Protein AF-A0A3N5KMB4-F1 (afdb_monomer_lite)

Structure (mmCIF, N/CA/C/O backbone):
data_AF-A0A3N5KMB4-F1
#
_entry.id   AF-A0A3N5KMB4-F1
#
loop_
_atom_site.group_PDB
_atom_site.id
_atom_site.type_symbol
_atom_site.label_atom_id
_atom_site.label_alt_id
_atom_site.label_comp_id
_atom_site.label_asym_id
_atom_site.label_entity_id
_atom_site.label_seq_id
_atom_site.pdbx_PDB_ins_code
_atom_site.Cartn_x
_atom_site.Cartn_y
_atom_site.Cartn_z
_atom_site.occupancy
_atom_site.B_iso_or_equiv
_atom_site.auth_seq_id
_atom_site.auth_comp_id
_atom_site.auth_asym_id
_atom_site.auth_atom_id
_atom_site.pdbx_PDB_model_num
ATOM 1 N N . MET A 1 1 ? -9.480 -2.026 17.722 1.00 85.62 1 MET A N 1
ATOM 2 C CA . MET A 1 1 ? -10.352 -2.993 17.010 1.00 85.62 1 MET A CA 1
ATOM 3 C C . MET A 1 1 ? -9.921 -4.431 17.316 1.00 85.62 1 MET A C 1
ATOM 5 O O . MET A 1 1 ? -8.756 -4.639 17.626 1.00 85.62 1 MET A O 1
ATOM 9 N N . LYS A 1 2 ? -10.814 -5.436 17.238 1.00 91.38 2 LYS A N 1
ATOM 10 C CA . LYS A 1 2 ? -10.397 -6.854 17.253 1.00 91.38 2 LYS A CA 1
ATOM 11 C C . LYS A 1 2 ? -9.785 -7.222 15.896 1.00 91.38 2 LYS A C 1
ATOM 13 O O . LYS A 1 2 ? -10.424 -6.995 14.874 1.00 91.38 2 LYS A O 1
ATOM 18 N N . ARG A 1 3 ? -8.586 -7.811 15.888 1.00 95.19 3 ARG A N 1
ATOM 19 C CA . ARG A 1 3 ? -7.936 -8.288 14.659 1.00 95.19 3 ARG A CA 1
ATOM 20 C C . ARG A 1 3 ? -8.798 -9.346 13.962 1.00 95.19 3 ARG A C 1
ATOM 22 O O . ARG A 1 3 ? -9.277 -10.282 14.606 1.00 95.19 3 ARG A O 1
ATOM 29 N N . ILE A 1 4 ? -8.973 -9.190 12.655 1.00 97.44 4 ILE A N 1
ATOM 30 C CA . ILE A 1 4 ? -9.690 -10.113 11.776 1.00 97.44 4 ILE A CA 1
ATOM 31 C C . ILE A 1 4 ? -8.649 -10.954 11.038 1.00 97.44 4 ILE A C 1
ATOM 33 O O . ILE A 1 4 ? -7.673 -10.437 10.498 1.00 97.44 4 ILE A O 1
ATOM 37 N N . HIS A 1 5 ? -8.834 -12.270 11.053 1.00 97.00 5 HIS A N 1
ATOM 38 C CA . HIS A 1 5 ? -7.916 -13.212 10.429 1.00 97.00 5 HIS A CA 1
ATOM 39 C C . HIS A 1 5 ? -8.608 -13.928 9.279 1.00 97.00 5 HIS A C 1
ATOM 41 O O . HIS A 1 5 ? -9.703 -14.459 9.435 1.00 97.00 5 HIS A O 1
ATOM 47 N N . HIS A 1 6 ? -7.900 -13.995 8.161 1.00 97.94 6 HIS A N 1
ATOM 48 C CA . HIS A 1 6 ? -8.252 -14.772 6.986 1.00 97.94 6 HIS A CA 1
ATOM 49 C C . HIS A 1 6 ? -7.056 -15.661 6.675 1.00 97.94 6 HIS A C 1
ATOM 51 O O . HIS A 1 6 ? -5.920 -15.260 6.942 1.00 97.94 6 HIS A O 1
ATOM 57 N N . THR A 1 7 ? -7.297 -16.858 6.156 1.00 96.94 7 THR A N 1
ATOM 58 C CA . THR A 1 7 ? -6.227 -17.720 5.649 1.00 96.94 7 THR A CA 1
ATOM 59 C C . THR A 1 7 ? -5.673 -17.135 4.350 1.00 96.94 7 THR A C 1
ATOM 61 O O . THR A 1 7 ? -6.378 -16.413 3.644 1.00 96.94 7 THR A O 1
ATOM 64 N N . TRP A 1 8 ? -4.396 -17.389 4.064 1.00 94.44 8 TRP A N 1
ATOM 65 C CA . TRP A 1 8 ? -3.677 -16.709 2.981 1.00 94.44 8 TRP A CA 1
ATOM 66 C C . TRP A 1 8 ? -4.299 -16.930 1.596 1.00 94.44 8 TRP A C 1
ATOM 68 O O . TRP A 1 8 ? -4.241 -16.044 0.751 1.00 94.44 8 TRP A O 1
ATOM 78 N N . ASP A 1 9 ? -4.952 -18.074 1.388 1.00 95.56 9 ASP A N 1
ATOM 79 C CA . ASP A 1 9 ? -5.661 -18.452 0.162 1.00 95.56 9 ASP A CA 1
ATOM 80 C C . ASP A 1 9 ? -6.893 -17.577 -0.118 1.00 95.56 9 ASP A C 1
ATOM 82 O O . ASP A 1 9 ? -7.387 -17.544 -1.242 1.00 95.56 9 ASP A O 1
ATOM 86 N N . LYS A 1 10 ? -7.377 -16.845 0.893 1.00 97.69 10 LYS A N 1
ATOM 87 C CA . LYS A 1 10 ? -8.521 -15.932 0.783 1.00 97.69 10 LYS A CA 1
ATOM 88 C C . LYS A 1 10 ? -8.125 -14.475 0.596 1.00 97.69 10 LYS A C 1
ATOM 90 O O . LYS A 1 10 ? -9.006 -13.655 0.350 1.00 97.69 10 LYS A O 1
ATOM 95 N N . TRP A 1 11 ? -6.848 -14.138 0.773 1.00 98.31 11 TRP A N 1
ATOM 96 C CA . TRP A 1 11 ? -6.363 -12.773 0.593 1.00 98.31 11 TRP A CA 1
ATOM 97 C C . TRP A 1 11 ? -6.300 -12.471 -0.895 1.00 98.31 11 TRP A C 1
ATOM 99 O O . TRP A 1 11 ? -5.491 -13.059 -1.601 1.00 98.31 11 TRP A O 1
ATOM 109 N N . GLU A 1 12 ? -7.102 -11.530 -1.374 1.00 98.69 12 GLU A N 1
ATOM 110 C CA . GLU A 1 12 ? -7.156 -11.162 -2.789 1.00 98.69 12 GLU A CA 1
ATOM 111 C C . GLU A 1 12 ? -5.816 -10.591 -3.285 1.00 98.69 12 GLU A C 1
ATOM 113 O O . GLU A 1 12 ? -5.432 -10.798 -4.435 1.00 98.69 12 GLU A O 1
ATOM 118 N N . CYS A 1 13 ? -5.037 -9.968 -2.394 1.00 98.00 13 CYS A N 1
ATOM 119 C CA . CYS A 1 13 ? -3.687 -9.506 -2.711 1.00 98.00 13 CYS A CA 1
ATOM 120 C C . CYS A 1 13 ? -2.707 -10.653 -3.031 1.00 98.00 13 CYS A C 1
ATOM 122 O O . CYS A 1 13 ? -1.709 -10.424 -3.712 1.00 98.00 13 CYS A O 1
ATOM 124 N N . TYR A 1 14 ? -2.956 -11.880 -2.552 1.00 97.75 14 TYR A N 1
ATOM 125 C CA . TYR A 1 14 ? -2.068 -13.020 -2.790 1.00 97.75 14 TYR A CA 1
ATOM 126 C C . TYR A 1 14 ? -2.048 -13.449 -4.271 1.00 97.75 14 TYR A C 1
ATOM 128 O O . TYR A 1 14 ? -0.993 -13.304 -4.889 1.00 97.75 14 TYR A O 1
ATOM 136 N N . PRO A 1 15 ? -3.166 -13.880 -4.896 1.00 97.19 15 PRO A N 1
ATOM 137 C CA . PRO A 1 15 ? -3.177 -14.223 -6.318 1.00 97.19 15 PRO A CA 1
ATOM 138 C C . PRO A 1 15 ? -2.960 -13.007 -7.234 1.00 97.19 15 PRO A C 1
ATOM 140 O O . PRO A 1 15 ? -2.582 -13.189 -8.387 1.00 97.19 15 PRO A O 1
ATOM 143 N N . ALA A 1 16 ? -3.141 -11.776 -6.739 1.00 97.31 16 ALA A N 1
ATOM 144 C CA . ALA A 1 16 ? -2.782 -10.552 -7.464 1.00 97.31 16 ALA A CA 1
ATOM 145 C C . ALA A 1 16 ? -1.261 -10.307 -7.564 1.00 97.31 16 ALA A C 1
ATOM 147 O O . ALA A 1 16 ? -0.824 -9.379 -8.243 1.00 97.31 16 ALA A O 1
ATOM 148 N N . GLY A 1 17 ? -0.447 -11.122 -6.888 1.00 97.69 17 GLY A N 1
ATOM 149 C CA . GLY A 1 17 ? 1.008 -11.064 -6.971 1.00 97.69 17 GLY A CA 1
ATOM 150 C C . GLY A 1 17 ? 1.672 -10.133 -5.954 1.00 97.69 17 GLY A C 1
ATOM 151 O O . GLY A 1 17 ? 2.841 -9.793 -6.111 1.00 97.69 17 GLY A O 1
ATOM 152 N N . PHE A 1 18 ? 0.982 -9.725 -4.881 1.00 98.31 18 PHE A N 1
ATOM 153 C CA . PHE A 1 18 ? 1.538 -8.802 -3.876 1.00 98.31 18 PHE A CA 1
ATOM 154 C C . PHE A 1 18 ? 2.846 -9.311 -3.251 1.00 98.31 18 PHE A C 1
ATOM 156 O O . PHE A 1 18 ? 3.740 -8.519 -2.939 1.00 98.31 18 PHE A O 1
ATOM 163 N N . TYR A 1 19 ? 2.957 -10.632 -3.090 1.00 97.44 19 TYR A N 1
ATOM 164 C CA . TYR A 1 19 ? 4.094 -11.324 -2.478 1.00 97.44 19 TYR A CA 1
ATOM 165 C C . TYR A 1 19 ? 5.123 -11.855 -3.481 1.00 97.44 19 TYR A C 1
ATOM 167 O O . TYR A 1 19 ? 6.089 -12.499 -3.074 1.00 97.44 19 TYR A O 1
ATOM 175 N N . GLU A 1 20 ? 4.938 -11.589 -4.773 1.00 97.69 20 GLU A N 1
ATOM 176 C CA . GLU A 1 20 ? 5.828 -12.103 -5.806 1.00 97.69 20 GLU A CA 1
ATOM 177 C C . GLU A 1 20 ? 7.176 -11.381 -5.843 1.00 97.69 20 GLU A C 1
ATOM 179 O O . GLU A 1 20 ? 7.363 -10.260 -5.362 1.00 97.69 20 GLU A O 1
ATOM 184 N N . ASN A 1 21 ? 8.151 -12.045 -6.461 1.00 96.25 21 ASN A N 1
ATOM 185 C CA . ASN A 1 21 ? 9.490 -11.490 -6.640 1.00 96.25 21 ASN A CA 1
ATOM 186 C C . ASN A 1 21 ? 9.662 -10.694 -7.933 1.00 96.25 21 ASN A C 1
ATOM 188 O O . ASN A 1 21 ? 10.691 -10.038 -8.106 1.00 96.25 21 ASN A O 1
ATOM 192 N N . LYS A 1 22 ? 8.693 -10.765 -8.844 1.00 96.25 22 LYS A N 1
ATOM 193 C CA . LYS A 1 22 ? 8.742 -10.110 -10.148 1.00 96.25 22 LYS A CA 1
ATOM 194 C C . LYS A 1 22 ? 7.396 -9.449 -10.451 1.00 96.25 22 LYS A C 1
ATOM 196 O O . LYS A 1 22 ? 6.373 -9.983 -10.028 1.00 96.25 22 LYS A O 1
ATOM 201 N N . PRO A 1 23 ? 7.396 -8.304 -11.148 1.00 96.44 23 PRO A N 1
ATOM 202 C CA . PRO A 1 23 ? 6.174 -7.726 -11.695 1.00 96.44 23 PRO A CA 1
ATOM 203 C C . PRO A 1 23 ? 5.520 -8.655 -12.721 1.00 96.44 23 PRO A C 1
ATOM 205 O O . PRO A 1 23 ? 6.181 -9.520 -13.300 1.00 96.44 23 PRO A O 1
ATOM 208 N N . VAL A 1 24 ? 4.227 -8.433 -12.965 1.00 94.56 24 VAL A N 1
ATOM 209 C CA . VAL A 1 24 ? 3.478 -9.124 -14.028 1.00 94.56 24 VAL A CA 1
ATOM 210 C C . VAL A 1 24 ? 4.112 -8.868 -15.402 1.00 94.56 24 VAL A C 1
ATOM 212 O O . VAL A 1 24 ? 4.246 -9.798 -16.194 1.00 94.56 24 VAL A O 1
ATOM 215 N N . ASP A 1 25 ? 4.552 -7.633 -15.673 1.00 95.31 25 ASP A N 1
ATOM 216 C CA . ASP A 1 25 ? 5.354 -7.321 -16.860 1.00 95.31 25 ASP A CA 1
ATOM 217 C C . ASP A 1 25 ? 6.831 -7.639 -16.611 1.00 95.31 25 ASP A C 1
ATOM 219 O O . ASP A 1 25 ? 7.558 -6.883 -15.966 1.00 95.31 25 ASP A O 1
ATOM 223 N N . THR A 1 26 ? 7.288 -8.760 -17.164 1.00 92.94 26 THR A N 1
ATOM 224 C CA . THR A 1 26 ? 8.649 -9.269 -16.974 1.00 92.94 26 THR A CA 1
ATOM 225 C C . THR A 1 26 ? 9.745 -8.423 -17.626 1.00 92.94 26 THR A C 1
ATOM 227 O O . THR A 1 26 ? 10.919 -8.716 -17.403 1.00 92.94 26 THR A O 1
ATOM 230 N N . ASN A 1 27 ? 9.399 -7.414 -18.433 1.00 96.81 27 ASN A N 1
ATOM 231 C CA . ASN A 1 27 ? 10.378 -6.508 -19.042 1.00 96.81 27 ASN A CA 1
ATOM 232 C C . ASN A 1 27 ? 10.790 -5.366 -18.108 1.00 96.81 27 ASN A C 1
ATOM 234 O O . ASN A 1 27 ? 11.802 -4.714 -18.360 1.00 96.81 27 ASN A O 1
ATOM 238 N N . LEU A 1 28 ? 10.022 -5.118 -17.043 1.00 97.12 28 LEU A N 1
ATOM 239 C CA . LEU A 1 28 ? 10.326 -4.063 -16.086 1.00 97.12 28 LEU A CA 1
ATOM 240 C C . LEU A 1 28 ? 11.532 -4.445 -15.229 1.00 97.12 28 LEU A C 1
ATOM 242 O O . LEU A 1 28 ? 11.571 -5.504 -14.593 1.00 97.12 28 LEU A O 1
ATOM 246 N N . THR A 1 29 ? 12.505 -3.541 -15.166 1.00 97.62 29 THR A N 1
ATOM 247 C CA . THR A 1 29 ? 13.618 -3.661 -14.228 1.00 97.62 29 THR A CA 1
ATOM 248 C C . THR A 1 29 ? 13.176 -3.300 -12.807 1.00 97.62 29 THR A C 1
ATOM 250 O O . THR A 1 29 ? 12.085 -2.773 -12.567 1.00 97.62 29 THR A O 1
ATOM 253 N N . GLU A 1 30 ? 14.038 -3.569 -11.825 1.00 97.31 30 GLU A N 1
ATOM 254 C CA . GLU A 1 30 ? 13.782 -3.157 -10.444 1.00 97.31 30 GLU A CA 1
ATOM 255 C C . GLU A 1 30 ? 13.671 -1.628 -10.301 1.00 97.31 30 GLU A C 1
ATOM 257 O O . GLU A 1 30 ? 12.828 -1.146 -9.537 1.00 97.31 30 GLU A O 1
ATOM 262 N N . ASP A 1 31 ? 14.471 -0.869 -11.050 1.00 98.19 31 ASP A N 1
ATOM 263 C CA . ASP A 1 31 ? 14.440 0.593 -11.016 1.00 98.19 31 ASP A CA 1
ATOM 264 C C . ASP A 1 31 ? 13.188 1.147 -11.703 1.00 98.19 31 ASP A C 1
ATOM 266 O O . ASP A 1 31 ? 12.574 2.076 -11.172 1.00 98.19 31 ASP A O 1
ATOM 270 N N . ASP A 1 32 ? 12.731 0.522 -12.795 1.00 98.38 32 ASP A N 1
ATOM 271 C CA . ASP A 1 32 ? 11.441 0.858 -13.412 1.00 98.38 32 ASP A CA 1
ATOM 272 C C . ASP A 1 32 ? 10.297 0.649 -12.418 1.00 98.38 32 ASP A C 1
ATOM 274 O O . ASP A 1 32 ? 9.454 1.527 -12.238 1.00 98.38 32 ASP A O 1
ATOM 278 N N . CYS A 1 33 ? 10.299 -0.476 -11.696 1.00 98.56 33 CYS A N 1
ATOM 279 C CA . CYS A 1 33 ? 9.271 -0.766 -10.699 1.00 98.56 33 CYS A CA 1
ATOM 280 C C . CYS A 1 33 ? 9.245 0.278 -9.574 1.00 98.56 33 CYS A C 1
ATOM 282 O O . CYS A 1 33 ? 8.171 0.733 -9.176 1.00 98.56 33 CYS A O 1
ATOM 284 N N . LYS A 1 34 ? 10.415 0.688 -9.065 1.00 98.62 34 LYS A N 1
ATOM 285 C CA . LYS A 1 34 ? 10.525 1.740 -8.039 1.00 98.62 34 LYS A CA 1
ATOM 286 C C . LYS A 1 34 ? 10.083 3.102 -8.577 1.00 98.62 34 LYS A C 1
ATOM 288 O O . LYS A 1 34 ? 9.415 3.849 -7.862 1.00 98.62 34 LYS A O 1
ATOM 293 N N . LYS A 1 35 ? 10.415 3.421 -9.829 1.00 98.69 35 LYS A N 1
ATOM 294 C CA . LYS A 1 35 ? 9.983 4.660 -10.478 1.00 98.69 35 LYS A CA 1
ATOM 295 C C . LYS A 1 35 ? 8.462 4.696 -10.622 1.00 98.69 35 LYS A C 1
ATOM 297 O O . LYS A 1 35 ? 7.857 5.652 -10.142 1.00 98.69 35 LYS A O 1
ATOM 302 N N . ILE A 1 36 ? 7.852 3.628 -11.143 1.00 98.69 36 ILE A N 1
ATOM 303 C CA . ILE A 1 36 ? 6.391 3.484 -11.270 1.00 98.69 36 ILE A CA 1
ATOM 304 C C . ILE A 1 36 ? 5.711 3.574 -9.897 1.00 98.69 36 ILE A C 1
ATOM 306 O O . ILE A 1 36 ? 4.675 4.223 -9.767 1.00 98.69 36 ILE A O 1
ATOM 310 N N . TYR A 1 37 ? 6.307 2.977 -8.856 1.00 98.62 37 TYR A N 1
ATOM 311 C CA . TYR A 1 37 ? 5.833 3.123 -7.476 1.00 98.62 37 TYR A CA 1
ATOM 312 C C . TYR A 1 37 ? 5.757 4.606 -7.087 1.00 98.62 37 TYR A C 1
ATOM 314 O O . TYR A 1 37 ? 4.713 5.072 -6.632 1.00 98.62 37 TYR A O 1
ATOM 322 N N . SER A 1 38 ? 6.850 5.355 -7.274 1.00 98.62 38 SER A N 1
ATOM 323 C CA . SER A 1 38 ? 6.887 6.785 -6.947 1.00 98.62 38 SER A CA 1
ATOM 324 C C . SER A 1 38 ? 5.885 7.595 -7.775 1.00 98.62 38 SER A C 1
ATOM 326 O O . SER A 1 38 ? 5.204 8.459 -7.239 1.00 98.62 38 SER A O 1
ATOM 328 N N . GLU A 1 39 ? 5.7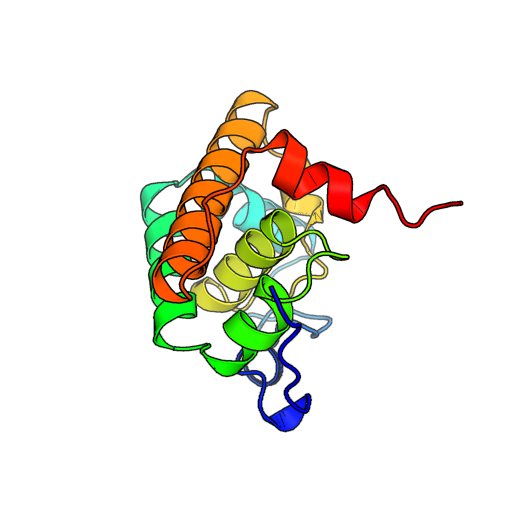42 7.292 -9.066 1.00 98.69 39 GLU A N 1
ATOM 329 C CA . GLU A 1 39 ? 4.829 7.996 -9.971 1.00 98.69 39 GLU A CA 1
ATOM 330 C C . GLU A 1 39 ? 3.370 7.805 -9.561 1.00 98.69 39 GLU A C 1
ATOM 332 O O . GLU A 1 39 ? 2.628 8.783 -9.507 1.00 98.69 39 GLU A O 1
ATOM 337 N N . LEU A 1 40 ? 2.980 6.580 -9.189 1.00 98.69 40 LEU A N 1
ATOM 338 C CA . LEU A 1 40 ? 1.647 6.318 -8.656 1.00 98.69 40 LEU A CA 1
ATOM 339 C C . LEU A 1 40 ? 1.384 7.138 -7.391 1.00 98.69 40 LEU A C 1
ATOM 341 O O . LEU A 1 40 ? 0.318 7.723 -7.270 1.00 98.69 40 LEU A O 1
ATOM 345 N N . LEU A 1 41 ? 2.338 7.193 -6.458 1.00 98.56 41 LEU A N 1
ATOM 346 C CA . LEU A 1 41 ? 2.146 7.930 -5.208 1.00 98.56 41 LEU A CA 1
ATOM 347 C C . LEU A 1 41 ? 2.142 9.455 -5.377 1.00 98.56 41 LEU A C 1
ATOM 349 O O . LEU A 1 41 ? 1.516 10.134 -4.566 1.00 98.56 41 LEU A O 1
ATOM 353 N N . ARG A 1 42 ? 2.809 9.994 -6.407 1.00 98.56 42 ARG A N 1
ATOM 354 C CA . ARG A 1 42 ? 2.704 11.420 -6.767 1.00 98.56 42 ARG A CA 1
ATOM 355 C C . ARG A 1 42 ? 1.346 11.751 -7.380 1.00 98.56 42 ARG A C 1
ATOM 357 O O . ARG A 1 42 ? 0.803 12.824 -7.127 1.00 98.56 42 ARG A O 1
ATOM 364 N N . ASP A 1 43 ? 0.787 10.841 -8.173 1.00 98.56 43 ASP A N 1
ATOM 365 C CA . ASP A 1 43 ? -0.540 10.991 -8.771 1.00 98.56 43 ASP A CA 1
ATOM 366 C C . ASP A 1 43 ? -1.633 10.635 -7.751 1.00 98.56 43 ASP A C 1
ATOM 368 O O . ASP A 1 43 ? -2.197 9.541 -7.749 1.00 98.56 43 ASP A O 1
ATOM 372 N N . ILE A 1 44 ? -1.930 11.580 -6.852 1.00 98.56 44 ILE A N 1
ATOM 373 C CA . ILE A 1 44 ? -2.931 11.393 -5.792 1.00 98.56 44 ILE A CA 1
ATOM 374 C C . ILE A 1 44 ? -4.305 10.964 -6.337 1.00 98.56 44 ILE A C 1
ATOM 376 O O . ILE A 1 44 ? -4.876 10.035 -5.766 1.00 98.56 44 ILE A O 1
ATOM 380 N N . PRO A 1 45 ? -4.854 11.543 -7.424 1.00 98.56 45 PRO A N 1
ATOM 381 C CA . PRO A 1 45 ? -6.085 11.034 -8.029 1.00 98.56 45 PRO A CA 1
ATOM 382 C C . PRO A 1 45 ? -6.021 9.546 -8.407 1.00 98.56 45 PRO A C 1
ATOM 384 O O . PRO A 1 45 ? -6.924 8.786 -8.044 1.00 98.56 45 PRO A O 1
ATOM 387 N N . MET A 1 46 ? -4.958 9.106 -9.090 1.00 98.38 46 MET A N 1
ATOM 388 C CA . MET A 1 46 ? -4.788 7.698 -9.470 1.00 98.38 46 MET A CA 1
ATOM 389 C C . MET A 1 46 ? -4.547 6.797 -8.252 1.00 98.38 46 MET A C 1
ATOM 391 O O . MET A 1 46 ? -5.081 5.684 -8.175 1.00 98.38 46 MET A O 1
ATOM 395 N N . PHE A 1 47 ? -3.778 7.271 -7.274 1.00 98.69 47 PHE A N 1
ATOM 396 C CA . PHE A 1 47 ? -3.529 6.551 -6.032 1.00 98.69 47 PHE A CA 1
ATOM 397 C C . PHE A 1 47 ? -4.820 6.347 -5.230 1.00 98.69 47 PHE A C 1
ATOM 399 O O . PHE A 1 47 ? -5.113 5.229 -4.807 1.00 98.69 47 PHE A O 1
ATOM 406 N N . GLU A 1 48 ? -5.646 7.387 -5.085 1.00 98.75 48 GLU A N 1
ATOM 407 C CA . GLU A 1 48 ? -6.946 7.292 -4.416 1.00 98.75 48 GLU A CA 1
ATOM 408 C C . GLU A 1 48 ? -7.925 6.383 -5.166 1.00 98.75 48 GLU A C 1
ATOM 410 O O . GLU A 1 48 ? -8.651 5.619 -4.527 1.00 98.75 48 GLU A O 1
ATOM 415 N N . ALA A 1 49 ? -7.930 6.408 -6.502 1.00 98.69 49 ALA A N 1
ATOM 416 C CA . ALA A 1 49 ? -8.737 5.489 -7.307 1.00 98.69 49 ALA A CA 1
ATOM 417 C C . ALA A 1 49 ? -8.315 4.023 -7.101 1.00 98.69 49 ALA A C 1
ATOM 419 O O . ALA A 1 49 ? -9.161 3.135 -6.956 1.00 98.69 49 ALA A O 1
ATOM 420 N N . SER A 1 50 ? -7.008 3.775 -7.007 1.00 98.50 50 SER A N 1
ATOM 421 C CA . SER A 1 50 ? -6.449 2.450 -6.719 1.00 98.50 50 SER A CA 1
ATOM 422 C C . SER A 1 50 ? -6.823 1.986 -5.306 1.00 98.50 50 SER A C 1
ATOM 424 O O . SER A 1 50 ? -7.319 0.872 -5.134 1.00 98.50 50 SER A O 1
ATOM 426 N N . MET A 1 51 ? -6.697 2.864 -4.301 1.00 98.50 51 MET A N 1
ATOM 427 C CA . MET A 1 51 ? -7.132 2.583 -2.927 1.00 98.50 51 MET A CA 1
ATOM 428 C C . MET A 1 51 ? -8.638 2.319 -2.829 1.00 98.50 51 MET A C 1
ATOM 430 O O . MET A 1 51 ? -9.078 1.449 -2.081 1.00 98.50 51 MET A O 1
ATOM 434 N N . MET A 1 52 ? -9.451 3.059 -3.580 1.00 98.44 52 MET A N 1
ATOM 435 C CA . MET A 1 52 ? -10.891 2.825 -3.634 1.00 98.44 52 MET A CA 1
ATOM 436 C C . MET A 1 52 ? -11.211 1.440 -4.198 1.00 98.44 52 MET A C 1
ATOM 438 O O . MET A 1 52 ? -12.094 0.768 -3.667 1.00 98.44 52 MET A O 1
ATOM 442 N N . SER A 1 53 ? -10.472 1.005 -5.217 1.00 98.50 53 SER A N 1
ATOM 443 C CA . SER A 1 53 ? -10.675 -0.298 -5.851 1.00 98.50 53 SER A CA 1
ATOM 444 C C . SER A 1 53 ? -10.313 -1.449 -4.905 1.00 98.50 53 SER A C 1
ATOM 446 O O . SER A 1 53 ? -11.142 -2.328 -4.677 1.00 98.50 53 SER A O 1
ATOM 448 N N . ILE A 1 54 ? -9.158 -1.394 -4.222 1.00 98.25 54 ILE A N 1
ATOM 449 C CA . ILE A 1 54 ? -8.798 -2.433 -3.233 1.00 98.25 54 ILE A CA 1
ATOM 450 C C . ILE A 1 54 ? -9.809 -2.508 -2.077 1.00 98.25 54 ILE A C 1
ATOM 452 O O . ILE A 1 54 ? -10.116 -3.595 -1.608 1.00 98.25 54 ILE A O 1
ATOM 456 N N . MET A 1 55 ? -10.397 -1.389 -1.642 1.00 97.50 55 MET A N 1
ATOM 457 C CA . MET A 1 55 ? -11.407 -1.404 -0.571 1.00 97.50 55 MET A CA 1
ATOM 458 C C . MET A 1 55 ? -12.708 -2.099 -0.990 1.00 97.50 55 MET A C 1
ATOM 460 O O . MET A 1 55 ? -13.429 -2.619 -0.139 1.00 97.50 55 MET A O 1
ATOM 464 N N . GLN A 1 56 ? -13.037 -2.068 -2.283 1.00 97.44 56 GLN A N 1
ATOM 465 C CA . GLN A 1 56 ? -14.251 -2.682 -2.822 1.00 97.44 56 GLN A CA 1
ATOM 466 C C . GLN A 1 56 ? -14.034 -4.155 -3.172 1.00 97.44 56 GLN A C 1
ATOM 468 O O . GLN A 1 56 ? -14.915 -4.982 -2.919 1.00 97.44 56 GLN A O 1
ATOM 473 N N . GLU A 1 57 ? -12.867 -4.469 -3.730 1.00 98.44 57 GLU A N 1
ATOM 474 C CA . GLU A 1 57 ? -12.588 -5.759 -4.358 1.00 98.44 57 GLU A CA 1
ATOM 475 C C . GLU A 1 57 ? -11.743 -6.687 -3.484 1.00 98.44 57 GLU A C 1
ATOM 477 O O . GLU A 1 57 ? -11.908 -7.900 -3.558 1.00 98.44 57 GLU A O 1
ATOM 482 N N . TRP A 1 58 ? -10.864 -6.150 -2.632 1.00 98.50 58 TRP A N 1
ATOM 483 C CA . TRP A 1 58 ? -9.941 -6.925 -1.797 1.00 98.50 58 TRP A CA 1
ATOM 484 C C . TRP A 1 58 ? -10.389 -6.948 -0.334 1.00 98.50 58 TRP A C 1
ATOM 486 O O . TRP A 1 58 ? -9.662 -6.541 0.576 1.00 98.50 58 TRP A O 1
ATOM 496 N N . LYS A 1 59 ? -11.631 -7.384 -0.102 1.00 98.12 59 LYS A N 1
ATOM 497 C CA . LYS A 1 59 ? -12.295 -7.297 1.206 1.00 98.12 59 LYS A CA 1
ATOM 498 C C . LYS A 1 59 ? -11.552 -8.080 2.283 1.00 98.12 59 LYS A C 1
ATOM 500 O O . LYS A 1 59 ? -11.270 -7.519 3.342 1.00 98.12 59 LYS A O 1
ATOM 505 N N . ASN A 1 60 ? -11.197 -9.336 2.015 1.00 98.56 60 ASN A N 1
ATOM 506 C CA . ASN A 1 60 ? -10.529 -10.179 3.007 1.00 98.56 60 ASN A CA 1
ATOM 507 C C . ASN A 1 60 ? -9.114 -9.669 3.296 1.00 98.56 60 ASN A C 1
ATOM 509 O O . ASN A 1 60 ? -8.688 -9.642 4.451 1.00 98.56 60 ASN A O 1
ATOM 513 N N . SER A 1 61 ? -8.387 -9.216 2.275 1.00 98.62 61 SER A N 1
ATOM 514 C CA . SER A 1 61 ? -7.097 -8.552 2.447 1.00 98.62 61 SER A CA 1
ATOM 515 C C . SER A 1 61 ? -7.236 -7.287 3.299 1.00 98.62 61 SER A C 1
ATOM 517 O O . SER A 1 61 ? -6.532 -7.148 4.298 1.00 98.62 61 SER A O 1
ATOM 519 N N . CYS A 1 62 ? -8.163 -6.382 2.978 1.00 98.50 62 CYS A N 1
ATOM 520 C CA . CYS A 1 62 ? -8.387 -5.172 3.769 1.00 98.50 62 CYS A CA 1
ATOM 521 C C . CYS A 1 62 ? -8.736 -5.502 5.225 1.00 98.50 62 CYS A C 1
ATOM 523 O O . CYS A 1 62 ? -8.129 -4.941 6.133 1.00 98.50 62 CYS A O 1
ATOM 525 N N . GLU A 1 63 ? -9.639 -6.449 5.477 1.00 98.38 63 GLU A N 1
ATOM 526 C CA . GLU A 1 63 ? -9.941 -6.895 6.838 1.00 98.38 63 GLU A CA 1
ATOM 527 C C . GLU A 1 63 ? -8.710 -7.459 7.552 1.00 98.38 63 GLU A C 1
ATOM 529 O O . GLU A 1 63 ? -8.449 -7.098 8.702 1.00 98.38 63 GLU A O 1
ATOM 534 N N . HIS A 1 64 ? -7.915 -8.291 6.876 1.00 98.12 64 HIS A N 1
ATOM 535 C CA . HIS A 1 64 ? -6.726 -8.902 7.460 1.00 98.12 64 HIS A CA 1
ATOM 536 C C . HIS A 1 64 ? -5.665 -7.869 7.862 1.00 98.12 64 HIS A C 1
ATOM 538 O O . HIS A 1 64 ? -5.151 -7.903 8.984 1.00 98.12 64 HIS A O 1
ATOM 544 N N . TYR A 1 65 ? -5.329 -6.950 6.954 1.00 97.81 65 TYR A N 1
ATOM 545 C CA . TYR A 1 65 ? -4.227 -6.010 7.157 1.00 97.81 65 TYR A CA 1
ATOM 546 C C . TYR A 1 65 ? -4.661 -4.746 7.905 1.00 97.81 65 TYR A C 1
ATOM 548 O O . TYR A 1 65 ? -3.942 -4.287 8.789 1.00 97.81 65 TYR A O 1
ATOM 556 N N . LEU A 1 66 ? -5.845 -4.186 7.637 1.00 97.56 66 LEU A N 1
ATOM 557 C CA . LEU A 1 66 ? -6.264 -2.915 8.248 1.00 97.56 66 LEU A CA 1
ATOM 558 C C . LEU A 1 66 ? -6.759 -3.071 9.694 1.00 97.56 66 LEU A C 1
ATOM 560 O O . LEU A 1 66 ? -6.658 -2.120 10.480 1.00 97.56 66 LEU A O 1
ATOM 564 N N . SER A 1 67 ? -7.208 -4.272 10.080 1.00 97.19 67 SER A N 1
ATOM 565 C CA . SER A 1 67 ? -7.500 -4.607 11.482 1.00 97.19 67 SER A CA 1
ATOM 566 C C . SER A 1 67 ? -6.246 -4.924 12.307 1.00 97.19 67 SER A C 1
ATOM 568 O O . SER A 1 67 ? -6.314 -4.971 13.538 1.00 97.19 67 SER A O 1
ATOM 570 N N . ASN A 1 68 ? -5.097 -5.146 11.658 1.00 95.38 68 ASN A N 1
ATOM 571 C CA . ASN A 1 68 ? -3.845 -5.436 12.337 1.00 95.38 68 ASN A CA 1
ATOM 572 C C . ASN A 1 68 ? -3.144 -4.133 12.743 1.00 95.38 68 ASN A C 1
ATOM 574 O O . ASN A 1 68 ? -2.461 -3.486 11.955 1.00 95.38 68 ASN A O 1
ATOM 578 N N . GLU A 1 69 ? -3.315 -3.726 13.995 1.00 92.69 69 GLU A N 1
ATOM 579 C CA . GLU A 1 69 ? -2.743 -2.470 14.488 1.00 92.69 69 GLU A CA 1
ATOM 580 C C . GLU A 1 69 ? -1.218 -2.529 14.689 1.00 92.69 69 GLU A C 1
ATOM 582 O O . GLU A 1 69 ? -0.594 -1.477 14.755 1.00 92.69 69 GLU A O 1
ATOM 587 N N . SER A 1 70 ? -0.614 -3.725 14.736 1.00 89.94 70 SER A N 1
ATOM 588 C CA . SER A 1 70 ? 0.833 -3.902 14.940 1.00 89.94 70 SER A CA 1
ATOM 589 C C . SER A 1 70 ? 1.665 -3.769 13.658 1.00 89.94 70 SER A C 1
ATOM 591 O O . SER A 1 70 ? 2.866 -4.021 13.679 1.00 89.94 70 SER A O 1
ATOM 593 N N . MET A 1 71 ? 1.035 -3.474 12.520 1.00 91.81 71 MET A N 1
ATOM 594 C CA . MET A 1 71 ? 1.718 -3.302 11.239 1.00 91.81 71 MET A CA 1
ATOM 595 C C . MET A 1 71 ? 1.539 -1.890 10.699 1.00 91.81 71 MET A C 1
ATOM 597 O O . MET A 1 71 ? 0.552 -1.208 10.986 1.00 91.81 71 MET A O 1
ATOM 601 N N . ASN A 1 72 ? 2.449 -1.503 9.808 1.00 95.56 72 ASN A N 1
ATOM 602 C CA . ASN A 1 72 ? 2.333 -0.253 9.077 1.00 95.56 72 ASN A CA 1
ATOM 603 C C . ASN A 1 72 ? 1.221 -0.348 8.014 1.00 95.56 72 ASN A C 1
ATOM 605 O O . ASN A 1 72 ? 1.459 -0.683 6.851 1.00 95.56 72 ASN A O 1
ATOM 609 N N . ARG A 1 73 ? -0.015 -0.061 8.434 1.00 97.44 73 ARG A N 1
ATOM 610 C CA . ARG A 1 73 ? -1.215 -0.077 7.580 1.00 97.44 73 ARG A CA 1
ATOM 611 C C . ARG A 1 73 ? -1.158 0.975 6.471 1.00 97.44 73 ARG A C 1
ATOM 613 O O . ARG A 1 73 ? -1.669 0.730 5.384 1.00 97.44 73 ARG A O 1
ATOM 620 N N . ILE A 1 74 ? -0.493 2.104 6.723 1.00 98.06 74 ILE A N 1
ATOM 621 C CA . ILE A 1 74 ? -0.267 3.166 5.733 1.00 98.06 74 ILE A CA 1
ATOM 622 C C . ILE A 1 74 ? 0.612 2.644 4.592 1.00 98.06 74 ILE A C 1
ATOM 624 O O . ILE A 1 74 ? 0.226 2.713 3.426 1.00 98.06 74 ILE A O 1
ATOM 628 N N . ALA A 1 75 ? 1.747 2.026 4.926 1.00 97.44 75 ALA A N 1
ATOM 629 C CA . ALA A 1 75 ? 2.638 1.434 3.934 1.00 97.44 75 ALA A CA 1
ATOM 630 C C . ALA A 1 75 ? 1.967 0.287 3.165 1.00 97.44 75 ALA A C 1
ATOM 632 O O . ALA A 1 75 ? 2.157 0.173 1.954 1.00 97.44 75 ALA A O 1
ATOM 633 N N . TRP A 1 76 ? 1.163 -0.541 3.843 1.00 98.31 76 TRP A N 1
ATOM 634 C CA . TRP A 1 76 ? 0.420 -1.612 3.180 1.00 98.31 76 TRP A CA 1
ATOM 635 C C . TRP A 1 76 ? -0.575 -1.075 2.148 1.00 98.31 76 TRP A C 1
ATOM 637 O O . TRP A 1 76 ? -0.611 -1.600 1.042 1.00 98.31 76 TRP A O 1
ATOM 647 N N . LEU A 1 77 ? -1.316 0.000 2.449 1.00 98.62 77 LEU A N 1
ATOM 648 C CA . LEU A 1 77 ? -2.228 0.630 1.483 1.00 98.62 77 LEU A CA 1
ATOM 649 C C . LEU A 1 77 ? -1.493 1.126 0.232 1.00 98.62 77 LEU A C 1
ATOM 651 O O . LEU A 1 77 ? -1.967 0.900 -0.882 1.00 98.62 77 LEU A O 1
ATOM 655 N N . GLY A 1 78 ? -0.319 1.742 0.402 1.00 98.25 78 GLY A N 1
ATOM 656 C CA . GLY A 1 78 ? 0.539 2.149 -0.715 1.00 98.25 78 GLY A CA 1
ATOM 657 C C . GLY A 1 78 ? 0.970 0.964 -1.585 1.00 98.25 78 GLY A C 1
ATOM 658 O O . GLY A 1 78 ? 0.768 0.966 -2.798 1.00 98.25 78 GLY A O 1
ATOM 659 N N . GLN A 1 79 ? 1.499 -0.086 -0.954 1.00 98.56 79 GLN 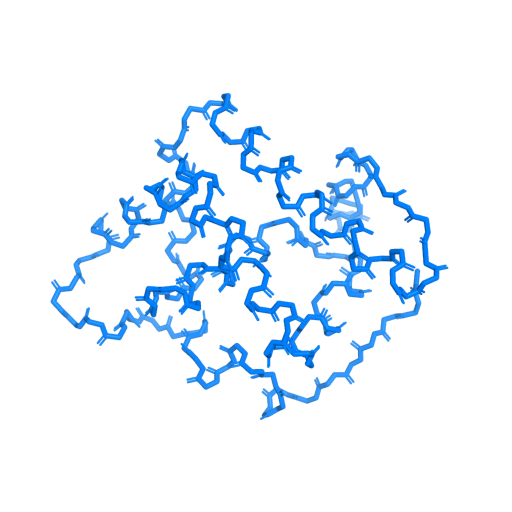A N 1
ATOM 660 C CA . GLN A 1 79 ? 1.965 -1.295 -1.644 1.00 98.56 79 GLN A CA 1
ATOM 661 C C . GLN A 1 79 ? 0.815 -2.034 -2.344 1.00 98.56 79 GLN A C 1
ATOM 663 O O . GLN A 1 79 ? 0.970 -2.495 -3.473 1.00 98.56 79 GLN A O 1
ATOM 668 N N . ALA A 1 80 ? -0.345 -2.132 -1.690 1.00 98.69 80 ALA A N 1
ATOM 669 C CA . ALA A 1 80 ? -1.512 -2.834 -2.211 1.00 98.69 80 ALA A CA 1
ATOM 670 C C . ALA A 1 80 ? -2.094 -2.098 -3.417 1.00 98.69 80 ALA A C 1
ATOM 672 O O . ALA A 1 80 ? -2.407 -2.728 -4.421 1.00 98.69 80 ALA A O 1
ATOM 673 N N . SER A 1 81 ? -2.153 -0.767 -3.351 1.00 98.62 81 SER A N 1
ATOM 674 C CA . SER A 1 81 ? -2.611 0.070 -4.464 1.00 98.62 81 SER A CA 1
ATOM 675 C C . SER A 1 81 ? -1.722 -0.079 -5.692 1.00 98.62 81 SER A C 1
ATOM 677 O O . SER A 1 81 ? -2.234 -0.178 -6.804 1.00 98.62 81 SER A O 1
ATOM 679 N N . LEU A 1 82 ? -0.400 -0.148 -5.506 1.00 98.50 82 LEU A N 1
ATOM 680 C CA . LEU A 1 82 ? 0.518 -0.392 -6.613 1.00 98.50 82 LEU A CA 1
ATOM 681 C C . LEU A 1 82 ? 0.332 -1.785 -7.220 1.00 98.50 82 LEU A C 1
ATOM 683 O O . LEU A 1 82 ? 0.259 -1.917 -8.443 1.00 98.50 82 LEU A O 1
ATOM 687 N N . CYS A 1 83 ? 0.257 -2.812 -6.375 1.00 98.62 83 CYS A N 1
ATOM 688 C CA . CYS A 1 83 ? 0.040 -4.181 -6.828 1.00 98.62 83 CYS A CA 1
ATOM 689 C C . CYS A 1 83 ? -1.263 -4.288 -7.625 1.00 98.62 83 CYS A C 1
ATOM 691 O O . CYS A 1 83 ? -1.251 -4.817 -8.732 1.00 98.62 83 CYS A O 1
ATOM 693 N N . TYR A 1 84 ? -2.340 -3.688 -7.121 1.00 98.56 84 TYR A N 1
ATOM 694 C CA . TYR A 1 84 ? -3.628 -3.633 -7.801 1.00 98.56 84 TYR A CA 1
ATOM 695 C C . TYR A 1 84 ? -3.545 -2.915 -9.156 1.00 98.56 84 TYR A C 1
ATOM 697 O O . TYR A 1 84 ? -3.959 -3.453 -10.177 1.00 98.56 84 TYR A O 1
ATOM 705 N N . ALA A 1 85 ? -2.989 -1.701 -9.184 1.00 98.00 85 ALA A N 1
ATOM 706 C CA . ALA A 1 85 ? -3.045 -0.844 -10.366 1.00 98.00 85 ALA A CA 1
ATOM 707 C C . ALA A 1 85 ? -2.034 -1.214 -11.459 1.00 98.00 85 ALA A C 1
ATOM 709 O O . ALA A 1 85 ? -2.250 -0.892 -12.629 1.00 98.00 85 ALA A O 1
ATOM 710 N N . LYS A 1 86 ? -0.896 -1.809 -11.084 1.00 97.94 86 LYS A N 1
ATOM 711 C CA . LYS A 1 86 ? 0.258 -2.008 -11.979 1.00 97.94 86 LYS A CA 1
ATOM 712 C C . LYS A 1 86 ? 0.800 -3.437 -11.989 1.00 97.94 86 LYS A C 1
ATOM 714 O O . LYS A 1 86 ? 1.721 -3.707 -12.751 1.00 97.94 86 LYS A O 1
ATOM 719 N N . GLY A 1 87 ? 0.286 -4.343 -11.154 1.00 97.94 87 GLY A N 1
ATOM 720 C CA . GLY A 1 87 ? 0.824 -5.704 -11.045 1.00 97.94 87 GLY A CA 1
ATOM 721 C C . GLY A 1 87 ? 2.265 -5.740 -10.524 1.00 97.94 87 GLY A C 1
ATOM 722 O O . GLY A 1 87 ? 3.023 -6.645 -10.871 1.00 97.94 87 GLY A O 1
ATOM 723 N N . ILE A 1 88 ? 2.671 -4.733 -9.739 1.00 98.50 88 ILE A N 1
ATOM 724 C CA . ILE A 1 88 ? 4.018 -4.637 -9.162 1.00 98.50 88 ILE A CA 1
ATOM 725 C C . ILE A 1 88 ? 3.970 -5.053 -7.675 1.00 98.50 88 ILE A C 1
ATOM 727 O O . ILE A 1 88 ? 3.257 -4.422 -6.892 1.00 98.50 88 ILE A O 1
ATOM 731 N N . PRO A 1 89 ? 4.731 -6.086 -7.263 1.00 98.31 89 PRO A N 1
ATOM 732 C CA . PRO A 1 89 ? 4.731 -6.600 -5.894 1.00 98.31 89 PRO A CA 1
ATOM 733 C C . PRO A 1 89 ? 5.274 -5.632 -4.837 1.00 98.31 89 PRO A C 1
ATOM 735 O O . PRO A 1 89 ? 6.059 -4.720 -5.112 1.00 98.31 89 PRO A O 1
ATOM 738 N N . ALA A 1 90 ? 4.969 -5.920 -3.571 1.00 98.06 90 ALA A N 1
ATOM 739 C CA . ALA A 1 90 ? 5.358 -5.097 -2.426 1.00 98.06 90 ALA A CA 1
ATOM 740 C C . ALA A 1 90 ? 6.879 -4.983 -2.203 1.00 98.06 90 ALA A C 1
ATOM 742 O O . ALA A 1 90 ? 7.335 -4.041 -1.546 1.00 98.06 90 ALA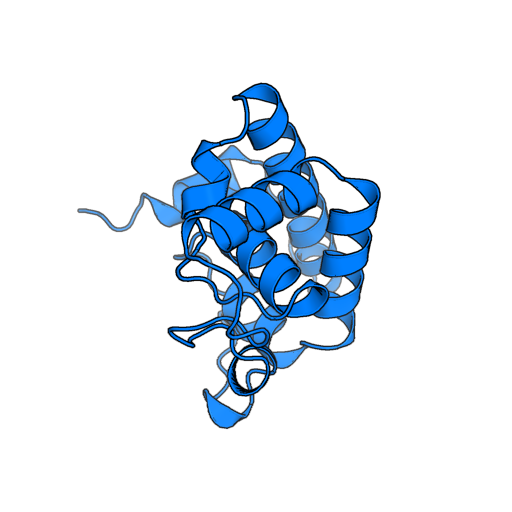 A O 1
ATOM 743 N N . ARG A 1 91 ? 7.696 -5.897 -2.757 1.00 97.81 91 ARG A N 1
ATOM 744 C CA . ARG A 1 91 ? 9.169 -5.835 -2.636 1.00 97.81 91 ARG A CA 1
ATOM 74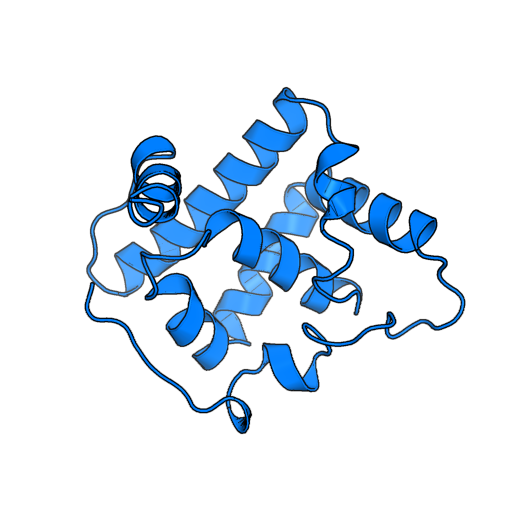5 C C . ARG A 1 91 ? 9.762 -4.536 -3.190 1.00 97.81 91 ARG A C 1
ATOM 747 O O . ARG A 1 91 ? 10.817 -4.109 -2.733 1.00 97.81 91 ARG A O 1
ATOM 754 N N . PHE A 1 92 ? 9.070 -3.877 -4.122 1.00 97.94 92 PHE A N 1
ATOM 755 C CA . PHE A 1 92 ? 9.521 -2.640 -4.767 1.00 97.94 92 PHE A CA 1
ATOM 756 C C . PHE A 1 92 ? 9.158 -1.367 -3.981 1.00 97.94 92 PHE A C 1
ATOM 758 O O . PHE A 1 92 ? 9.330 -0.258 -4.485 1.00 97.94 92 PHE A O 1
ATOM 765 N N . ARG A 1 93 ? 8.739 -1.502 -2.711 1.00 97.31 93 ARG A N 1
ATOM 766 C CA . ARG A 1 93 ? 8.426 -0.390 -1.788 1.00 97.31 93 ARG A CA 1
ATOM 767 C C . ARG A 1 93 ? 9.522 0.663 -1.619 1.00 97.31 93 ARG A C 1
ATOM 769 O O . ARG A 1 93 ? 9.232 1.765 -1.171 1.00 97.31 93 ARG A O 1
ATOM 776 N N . GLY A 1 94 ? 10.764 0.352 -2.001 1.00 97.50 94 GLY A N 1
ATOM 777 C CA . GLY A 1 94 ? 11.862 1.321 -2.041 1.00 97.50 94 GLY A CA 1
ATOM 778 C C . GLY A 1 94 ? 11.591 2.529 -2.947 1.00 97.50 94 GLY A C 1
ATOM 779 O O . GLY A 1 94 ? 12.208 3.568 -2.746 1.00 97.50 94 GLY A O 1
ATOM 780 N N . GLY A 1 95 ? 10.638 2.436 -3.884 1.00 97.81 95 GLY A N 1
ATOM 781 C CA . GLY A 1 95 ? 10.200 3.576 -4.693 1.00 97.81 95 GLY A CA 1
ATOM 782 C C . GLY A 1 95 ? 9.580 4.723 -3.888 1.00 97.81 95 GLY A C 1
ATOM 783 O O . GLY A 1 95 ? 9.625 5.863 -4.337 1.00 97.81 95 GLY A O 1
ATOM 784 N N . PHE A 1 96 ? 9.090 4.463 -2.670 1.00 98.25 96 PHE A N 1
ATOM 785 C CA . PHE A 1 96 ? 8.655 5.514 -1.743 1.00 98.25 96 PHE A CA 1
ATOM 786 C C . PHE A 1 96 ? 9.781 6.510 -1.420 1.00 98.25 96 PHE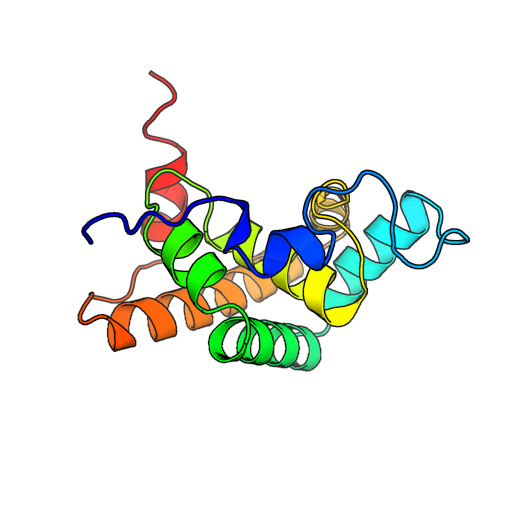 A C 1
ATOM 788 O O . PHE A 1 96 ? 9.535 7.705 -1.325 1.00 98.25 96 PHE A O 1
ATOM 795 N N . ASN A 1 97 ? 11.032 6.043 -1.344 1.00 98.00 97 ASN A N 1
ATOM 796 C CA . ASN A 1 97 ? 12.187 6.890 -1.027 1.00 98.00 97 ASN A CA 1
ATOM 797 C C . ASN A 1 97 ? 12.603 7.812 -2.187 1.00 98.00 97 ASN A C 1
ATOM 799 O O . ASN A 1 97 ? 13.497 8.635 -2.017 1.00 98.00 97 ASN A O 1
ATOM 803 N N . LEU A 1 98 ? 11.998 7.660 -3.371 1.00 98.38 98 LEU A N 1
ATOM 804 C CA . LEU A 1 98 ? 12.210 8.558 -4.512 1.00 98.38 98 LEU A CA 1
ATOM 805 C C . LEU A 1 98 ? 11.303 9.798 -4.456 1.00 98.38 98 LEU A C 1
ATOM 807 O O . LEU A 1 98 ? 11.410 10.676 -5.312 1.00 98.38 98 LEU A O 1
ATOM 811 N N . LEU A 1 99 ? 10.373 9.839 -3.504 1.00 98.38 99 LEU A N 1
ATOM 812 C CA . LEU A 1 99 ? 9.489 10.970 -3.258 1.00 98.38 99 LEU A CA 1
ATOM 813 C C . LEU A 1 99 ? 10.184 12.011 -2.376 1.00 98.38 99 LEU A C 1
ATOM 815 O O . LEU A 1 99 ? 10.939 11.646 -1.470 1.00 98.38 99 LEU A O 1
ATOM 819 N N . SER A 1 100 ? 9.873 13.290 -2.588 1.00 98.56 100 SER A N 1
ATOM 820 C CA . SER A 1 100 ? 10.224 14.344 -1.626 1.00 98.56 100 SER A CA 1
ATOM 821 C C . SER A 1 100 ? 9.479 14.142 -0.299 1.00 98.56 100 SER A C 1
ATOM 823 O O . SER A 1 100 ? 8.467 13.445 -0.247 1.00 98.56 100 SER A O 1
ATOM 825 N N . GLU A 1 101 ? 9.937 14.770 0.785 1.00 98.06 101 GLU A N 1
ATOM 826 C CA . GLU A 1 101 ? 9.243 14.689 2.081 1.00 98.06 101 GLU A CA 1
ATOM 827 C C . GLU A 1 101 ? 7.783 15.174 1.996 1.00 98.06 101 GLU A C 1
ATOM 829 O O . GLU A 1 101 ? 6.891 14.565 2.584 1.00 98.06 101 GLU A O 1
ATOM 834 N N . GLU A 1 102 ? 7.515 16.217 1.204 1.00 98.44 102 GLU A N 1
ATOM 835 C CA . GLU A 1 102 ? 6.163 16.740 0.968 1.00 98.44 102 GLU A CA 1
ATOM 836 C C . GLU A 1 102 ? 5.285 15.747 0.188 1.00 98.44 102 GLU A C 1
ATOM 838 O O . GLU A 1 102 ? 4.113 15.541 0.519 1.00 98.44 102 GLU A O 1
ATOM 843 N N . GLU A 1 103 ? 5.850 15.087 -0.825 1.00 98.69 103 GLU A N 1
ATOM 844 C CA . GLU A 1 103 ? 5.159 14.047 -1.590 1.00 98.69 103 GLU A CA 1
ATOM 845 C C . GLU A 1 103 ? 4.855 12.823 -0.711 1.00 98.69 103 GLU A C 1
ATOM 847 O O . GLU A 1 103 ? 3.745 12.288 -0.749 1.00 98.69 103 GLU A O 1
ATOM 852 N N . GLN A 1 104 ? 5.811 12.407 0.128 1.00 98.44 104 GLN A N 1
ATOM 853 C CA . GLN A 1 104 ? 5.636 11.321 1.096 1.00 98.44 104 GLN A CA 1
ATOM 854 C C . GLN A 1 104 ? 4.529 11.638 2.102 1.00 98.44 104 GLN A C 1
ATOM 856 O O . GLN A 1 104 ? 3.665 10.796 2.356 1.00 98.44 104 GLN A O 1
ATOM 861 N N . ASP A 1 105 ? 4.526 12.847 2.663 1.00 98.25 105 ASP A N 1
ATOM 862 C CA . ASP A 1 105 ? 3.492 13.303 3.591 1.00 98.25 105 ASP A CA 1
ATOM 863 C C . ASP A 1 105 ? 2.113 13.348 2.917 1.00 98.25 105 ASP A C 1
ATOM 865 O O . ASP A 1 105 ? 1.131 12.847 3.471 1.00 98.25 105 ASP A O 1
ATOM 869 N N . THR A 1 106 ? 2.038 13.845 1.683 1.00 98.62 106 THR A N 1
ATOM 870 C CA . THR A 1 106 ? 0.789 13.894 0.913 1.00 98.62 106 THR A CA 1
ATOM 871 C C . THR A 1 106 ? 0.242 12.490 0.631 1.00 98.62 106 THR A C 1
ATOM 873 O O . THR A 1 106 ? -0.939 12.221 0.886 1.00 98.62 106 THR A O 1
ATOM 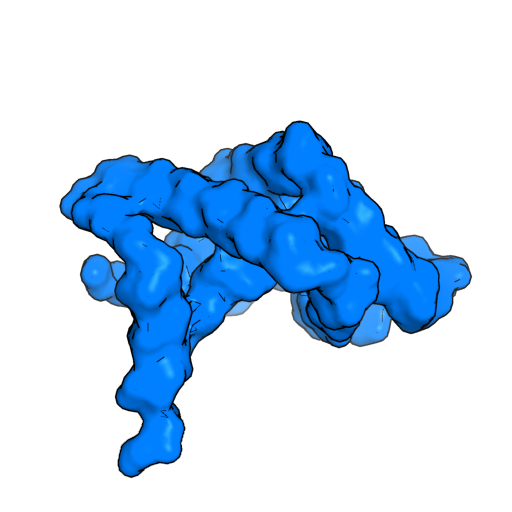876 N N . ALA A 1 107 ? 1.092 11.560 0.185 1.00 98.56 107 ALA A N 1
ATOM 877 C CA . ALA A 1 107 ? 0.710 10.166 -0.033 1.00 98.56 107 ALA A CA 1
ATOM 878 C C . ALA A 1 107 ? 0.278 9.481 1.278 1.00 98.56 107 ALA A C 1
ATOM 880 O O . ALA A 1 107 ? -0.769 8.829 1.328 1.00 98.56 107 ALA A O 1
ATOM 881 N N . ASN A 1 108 ? 1.021 9.683 2.371 1.00 98.50 108 ASN A N 1
ATOM 882 C CA . ASN A 1 108 ? 0.677 9.146 3.687 1.00 98.50 108 ASN A CA 1
ATOM 883 C C . ASN A 1 108 ? -0.675 9.678 4.177 1.00 98.50 108 ASN A C 1
ATOM 885 O O . ASN A 1 108 ? -1.507 8.898 4.643 1.00 98.50 108 ASN A O 1
ATOM 889 N N . LYS A 1 109 ? -0.938 10.986 4.049 1.00 98.62 109 LYS A N 1
ATOM 890 C CA . LYS A 1 109 ? -2.223 11.608 4.412 1.00 98.62 109 LYS A CA 1
ATOM 891 C C . LYS A 1 109 ? -3.382 11.036 3.600 1.00 98.62 109 LYS A C 1
ATOM 893 O O . LYS A 1 109 ? -4.447 10.776 4.164 1.00 98.62 109 LYS A O 1
ATOM 898 N N . SER A 1 110 ? -3.176 10.792 2.306 1.00 98.62 110 SER A N 1
ATOM 899 C CA . SER A 1 110 ? -4.177 10.137 1.462 1.00 98.62 110 SER A CA 1
ATOM 900 C C . SER A 1 110 ? -4.450 8.697 1.927 1.00 98.62 110 SER A C 1
ATOM 902 O O . SER A 1 110 ? -5.603 8.326 2.157 1.00 98.62 110 SER A O 1
ATOM 904 N N . ALA A 1 111 ? -3.410 7.911 2.214 1.00 98.62 111 ALA A N 1
ATOM 905 C CA . ALA A 1 111 ? -3.569 6.571 2.781 1.00 98.62 111 ALA A CA 1
ATOM 906 C C . ALA A 1 111 ? -4.263 6.585 4.159 1.00 98.62 111 ALA A C 1
ATOM 908 O O . ALA A 1 111 ? -5.153 5.771 4.413 1.00 98.62 111 ALA A O 1
ATOM 909 N N . LEU A 1 112 ? -3.944 7.548 5.032 1.00 98.69 112 LEU A N 1
ATOM 910 C CA . LEU A 1 112 ? -4.605 7.720 6.331 1.00 98.69 112 LEU A CA 1
ATOM 911 C C . LEU A 1 112 ? -6.094 8.045 6.171 1.00 98.69 112 LEU A C 1
ATOM 913 O O . LEU A 1 112 ? -6.925 7.487 6.888 1.00 98.69 112 LEU A O 1
ATOM 917 N N . LYS A 1 113 ? -6.456 8.906 5.213 1.00 98.62 113 LYS A N 1
ATOM 918 C CA . LYS A 1 113 ? -7.856 9.200 4.868 1.00 98.62 113 LYS A CA 1
ATOM 919 C C . LYS A 1 113 ? -8.613 7.916 4.516 1.00 98.62 113 LYS A C 1
ATOM 921 O O . LYS A 1 113 ? -9.732 7.729 4.990 1.00 98.62 113 LYS A O 1
ATOM 926 N N . PHE A 1 114 ? -8.019 7.018 3.732 1.00 98.62 114 PHE A N 1
ATOM 927 C CA . PHE A 1 114 ? -8.643 5.739 3.373 1.00 98.62 114 PHE A CA 1
ATOM 928 C C . PHE A 1 114 ? -8.691 4.740 4.532 1.00 98.62 114 PHE A C 1
ATOM 930 O O . PHE A 1 114 ? -9.728 4.108 4.738 1.00 98.62 114 PHE A O 1
ATOM 937 N N . LEU A 1 115 ? -7.636 4.657 5.346 1.00 98.50 115 LEU A N 1
ATOM 938 C CA . LEU A 1 115 ? -7.652 3.877 6.585 1.00 98.50 115 LEU A CA 1
ATOM 939 C C . LEU A 1 115 ? -8.782 4.340 7.516 1.00 98.50 115 LEU A C 1
ATOM 941 O O . LEU A 1 115 ? -9.536 3.518 8.027 1.00 98.50 115 LEU A O 1
ATOM 945 N N . ASN A 1 116 ? -8.949 5.651 7.694 1.00 98.50 116 ASN A N 1
ATOM 946 C CA . ASN A 1 116 ? -9.996 6.219 8.540 1.00 98.50 116 ASN A CA 1
ATOM 947 C C . ASN A 1 116 ? -11.401 5.964 7.989 1.00 98.50 116 ASN A C 1
ATOM 949 O O . ASN A 1 116 ? -12.294 5.633 8.765 1.00 98.50 116 ASN A O 1
ATOM 953 N N . LYS A 1 117 ? -11.602 6.035 6.665 1.00 98.38 117 LYS A N 1
ATOM 954 C CA . LYS A 1 117 ? -12.867 5.609 6.041 1.00 98.38 117 LYS A CA 1
ATOM 955 C C . LYS A 1 117 ? -13.181 4.149 6.369 1.00 98.38 117 LYS A C 1
ATOM 957 O O . LYS A 1 117 ? -14.298 3.839 6.774 1.00 98.38 117 LYS A O 1
ATOM 962 N N . TRP A 1 118 ? -12.193 3.265 6.232 1.00 98.25 118 TRP A N 1
ATOM 963 C CA . TRP A 1 118 ? -12.361 1.851 6.552 1.00 98.25 118 TRP A CA 1
ATOM 964 C C . TRP A 1 118 ? -12.688 1.641 8.039 1.00 98.25 118 TRP A C 1
ATOM 966 O O . TRP A 1 118 ? -13.639 0.934 8.359 1.00 98.25 118 TRP A O 1
ATOM 976 N N . LEU A 1 119 ? -11.976 2.316 8.946 1.00 97.81 119 LEU A N 1
ATOM 977 C CA . LEU A 1 119 ? -12.207 2.250 10.394 1.00 97.81 119 LEU A CA 1
ATOM 978 C C . LEU A 1 119 ? -13.617 2.706 10.788 1.00 97.81 119 LEU A C 1
ATOM 980 O O . LEU A 1 119 ? -14.298 1.994 11.527 1.00 97.81 119 LEU A O 1
ATOM 984 N N . VAL A 1 120 ? -14.073 3.846 10.264 1.00 98.06 120 VAL A N 1
ATOM 985 C CA . VAL A 1 120 ? -15.421 4.378 10.526 1.00 98.06 120 VAL A CA 1
ATOM 986 C C . VAL A 1 120 ? -16.496 3.416 10.026 1.00 98.06 120 VAL A C 1
ATOM 988 O O . VAL A 1 120 ? -17.444 3.130 10.756 1.00 98.06 120 VAL A O 1
ATOM 991 N N . ASN A 1 121 ? -16.313 2.830 8.838 1.00 97.00 121 ASN A N 1
ATOM 992 C CA . ASN A 1 121 ? -17.229 1.818 8.301 1.00 97.00 121 ASN A CA 1
ATOM 993 C C . ASN A 1 121 ? -17.309 0.551 9.175 1.00 97.00 121 ASN A C 1
ATOM 995 O O . ASN A 1 121 ? -18.286 -0.185 9.090 1.00 97.00 121 ASN A O 1
ATOM 999 N N . HIS A 1 122 ? -16.318 0.319 10.040 1.00 96.19 122 HIS A N 1
ATOM 1000 C CA . HIS A 1 122 ? -16.281 -0.779 11.010 1.00 96.19 122 HIS A CA 1
ATOM 1001 C C . HIS A 1 122 ? -16.499 -0.301 12.461 1.00 96.19 122 HIS A C 1
ATOM 1003 O O . HIS A 1 122 ? -16.081 -0.958 13.422 1.00 96.19 122 HIS A O 1
ATOM 1009 N N . GLY A 1 123 ? -17.125 0.867 12.640 1.00 96.81 123 GLY A N 1
ATOM 1010 C CA . GLY A 1 123 ? -17.510 1.402 13.948 1.00 96.81 123 GLY A CA 1
ATOM 1011 C C . GLY A 1 123 ? -16.337 1.804 14.846 1.00 96.81 123 GLY A C 1
ATOM 1012 O O . GLY A 1 123 ? -16.487 1.841 16.066 1.00 96.81 123 GLY A O 1
ATOM 1013 N N . GLN A 1 124 ? -15.158 2.060 14.277 1.00 96.56 124 GLN A N 1
ATOM 1014 C CA . GLN A 1 124 ? -13.993 2.558 15.007 1.00 96.56 124 GLN A CA 1
ATOM 1015 C C . GLN A 1 124 ? -13.845 4.074 14.837 1.00 96.56 124 GLN A C 1
ATOM 1017 O O . GLN A 1 124 ? -14.332 4.664 13.874 1.00 96.56 124 GLN A O 1
ATOM 1022 N N . GLN A 1 125 ? -13.128 4.700 15.768 1.00 96.38 125 GLN A N 1
ATOM 1023 C CA . GLN A 1 125 ? -12.758 6.109 15.654 1.00 96.38 125 GLN A CA 1
ATOM 1024 C C . GLN A 1 125 ? -11.633 6.298 14.620 1.00 96.38 125 GLN A C 1
ATOM 1026 O O . GLN A 1 125 ? -10.770 5.420 14.497 1.00 96.38 125 GLN A O 1
ATOM 1031 N N . PRO A 1 126 ? -11.617 7.427 13.889 1.00 97.44 126 PRO A N 1
ATOM 1032 C CA . PRO A 1 126 ? -10.500 7.776 13.024 1.00 97.44 126 PRO A CA 1
ATOM 1033 C C . PRO A 1 126 ? -9.228 8.018 13.849 1.00 97.44 126 PRO A C 1
ATOM 1035 O O . PRO A 1 126 ? -9.282 8.406 15.015 1.00 97.44 126 PRO A O 1
ATOM 1038 N N . LEU A 1 127 ? -8.079 7.800 13.221 1.00 96.50 127 LEU A N 1
ATOM 1039 C CA . LEU A 1 127 ? -6.755 7.976 13.801 1.00 96.50 127 LEU A CA 1
ATOM 1040 C C . LEU A 1 127 ? -6.079 9.238 13.267 1.00 96.50 127 LEU A C 1
ATOM 1042 O O . LEU A 1 127 ? -6.309 9.655 12.126 1.00 96.50 127 LEU A O 1
ATOM 1046 N N . THR A 1 128 ? -5.183 9.799 14.074 1.00 97.00 128 THR A N 1
ATOM 1047 C CA . THR A 1 128 ? -4.164 10.745 13.605 1.00 97.00 128 THR A CA 1
ATOM 1048 C C . THR A 1 128 ? -3.012 10.000 12.922 1.00 97.00 128 THR A C 1
ATOM 1050 O O . THR A 1 128 ? -2.869 8.782 13.069 1.00 97.00 128 THR A O 1
ATOM 1053 N N . MET A 1 129 ? -2.161 10.724 12.184 1.00 95.25 129 MET A N 1
ATOM 1054 C CA . MET A 1 129 ? -0.968 10.129 11.566 1.00 95.25 129 MET A CA 1
ATOM 1055 C C . MET A 1 129 ? -0.042 9.505 12.614 1.00 95.25 129 MET A C 1
ATOM 1057 O O . MET A 1 129 ? 0.371 8.358 12.472 1.00 95.25 129 MET A O 1
ATOM 1061 N N . GLU A 1 130 ? 0.192 10.228 13.709 1.00 92.44 130 GLU A N 1
ATOM 1062 C CA . GLU A 1 130 ? 0.998 9.771 14.842 1.00 92.44 130 GLU A CA 1
ATOM 1063 C C . GLU A 1 130 ? 0.465 8.454 15.423 1.00 92.44 130 GLU A C 1
ATOM 1065 O O . GLU A 1 130 ? 1.219 7.506 15.607 1.00 92.44 130 GLU A O 1
ATOM 1070 N N . GLN A 1 131 ? -0.850 8.336 15.635 1.00 93.00 131 GLN A N 1
ATOM 1071 C CA . GLN A 1 131 ? -1.466 7.103 16.142 1.00 93.00 131 GLN A CA 1
ATOM 1072 C C . GLN A 1 131 ? -1.395 5.941 15.144 1.00 93.00 131 GLN A C 1
ATOM 1074 O O . GLN A 1 131 ? -1.324 4.777 15.546 1.00 93.00 131 GLN A O 1
ATOM 1079 N N . ALA A 1 132 ? -1.466 6.234 13.843 1.00 91.88 132 ALA A N 1
ATOM 1080 C CA . ALA A 1 132 ? -1.348 5.223 12.799 1.00 91.88 132 ALA A CA 1
ATOM 1081 C C . ALA A 1 132 ? 0.090 4.686 12.680 1.00 91.88 132 ALA A C 1
ATOM 1083 O O . ALA A 1 132 ? 0.261 3.506 12.369 1.00 91.88 132 ALA A O 1
ATOM 1084 N N . GLN A 1 133 ? 1.094 5.522 12.962 1.00 84.06 133 GLN A N 1
ATOM 1085 C CA . GLN A 1 133 ? 2.516 5.175 12.919 1.00 84.06 133 GLN A CA 1
ATOM 1086 C C . GLN A 1 133 ? 3.018 4.549 14.234 1.00 84.06 133 GLN A C 1
ATOM 1088 O O . GLN A 1 133 ? 3.641 3.489 14.190 1.00 84.06 133 GLN A O 1
ATOM 1093 N N . SER A 1 134 ? 2.684 5.115 15.401 1.00 65.25 134 SER A N 1
ATOM 1094 C CA . SER A 1 134 ? 3.258 4.723 16.705 1.00 65.25 134 SER A CA 1
ATOM 1095 C C . SER A 1 134 ? 2.957 3.282 17.119 1.00 65.25 134 SER A C 1
ATOM 1097 O O . SER A 1 134 ? 3.787 2.614 17.734 1.00 65.25 134 SER A O 1
ATOM 1099 N N . LYS A 1 135 ? 1.800 2.741 16.717 1.00 62.09 135 LYS A N 1
ATOM 1100 C CA . LYS A 1 135 ? 1.453 1.333 16.976 1.00 62.09 135 LYS A CA 1
ATOM 1101 C C . LYS A 1 135 ? 2.327 0.336 16.209 1.00 62.09 135 LYS A C 1
ATOM 1103 O O . LYS A 1 135 ? 2.357 -0.840 16.564 1.00 62.09 135 LYS A O 1
ATOM 1108 N N . THR A 1 136 ? 3.054 0.804 15.195 1.00 56.00 136 THR A N 1
ATOM 1109 C CA . THR A 1 136 ? 4.056 0.006 14.478 1.00 56.00 136 THR A CA 1
ATOM 1110 C C . THR A 1 136 ? 5.382 -0.047 15.247 1.00 56.00 136 THR A C 1
ATOM 1112 O O . THR A 1 136 ? 6.063 -1.066 15.206 1.00 56.00 136 THR A O 1
ATOM 1115 N N . GLU A 1 137 ? 5.744 1.018 15.968 1.00 50.41 137 GLU A N 1
ATOM 1116 C CA . GLU A 1 137 ? 7.035 1.140 16.668 1.00 50.41 137 GLU A CA 1
ATOM 1117 C C . GLU A 1 137 ? 7.026 0.516 18.073 1.00 50.41 137 GLU A C 1
ATOM 1119 O O . GLU A 1 137 ? 8.058 0.049 18.551 1.00 50.41 137 GLU A O 1
ATOM 1124 N N . ALA A 1 138 ? 5.858 0.422 18.716 1.00 43.72 138 ALA A N 1
ATOM 1125 C CA . ALA A 1 138 ? 5.693 -0.059 20.094 1.00 43.72 138 ALA A CA 1
ATOM 1126 C C . ALA A 1 138 ? 5.967 -1.570 20.330 1.00 43.72 138 ALA A C 1
ATOM 1128 O O . ALA A 1 138 ? 5.607 -2.089 21.381 1.00 43.72 138 ALA A O 1
ATOM 1129 N N . ASN A 1 139 ? 6.587 -2.284 19.383 1.00 39.94 139 ASN A N 1
ATOM 1130 C CA . ASN A 1 139 ? 6.946 -3.712 19.481 1.00 39.94 139 ASN A CA 1
ATOM 1131 C C . ASN A 1 139 ? 8.443 -3.985 19.202 1.00 39.94 139 ASN A C 1
ATOM 1133 O O . ASN A 1 139 ? 8.801 -5.059 18.719 1.00 39.94 139 ASN A O 1
ATOM 1137 N N . LEU A 1 140 ? 9.325 -3.013 19.466 1.00 38.06 140 LEU A N 1
ATOM 1138 C CA . LEU A 1 140 ? 10.785 -3.167 19.324 1.00 38.06 140 LEU A CA 1
ATOM 1139 C C . LEU A 1 140 ? 11.555 -3.267 20.657 1.00 38.06 140 LEU A C 1
ATOM 1141 O O . LEU A 1 140 ? 12.784 -3.202 20.648 1.00 38.06 140 LEU A O 1
ATOM 1145 N N . TYR A 1 141 ? 10.863 -3.481 21.778 1.00 35.72 141 TYR A N 1
ATOM 1146 C CA . TYR A 1 141 ? 11.450 -3.749 23.099 1.00 35.72 141 TYR A CA 1
ATOM 1147 C C . TYR A 1 141 ? 10.700 -4.884 23.798 1.00 35.72 141 TYR A C 1
ATOM 1149 O O . TYR A 1 141 ? 11.318 -5.524 24.677 1.00 35.72 141 TYR A O 1
#

Foldseek 3Di:
DPQDDDPPVLFPLNVLQQPPPAFPPNVADLVNLLQLLLVCLLPLVLLLVLLVCCVVPRVNNCSNLLSPLQDLQLLVSSSSSCSRPGRRYSVSSCSLVVDDPVSNVSSSVSSLVSSQVVQVVVVHHRDDSCSSPVSNVVPPD

Sequence (141 aa):
MKRIHHTWDKWECYPAGFYENKPVDTNLTEDDCKKIYSELLRDIPMFEASMMSIMQEWKNSCEHYLSNESMNRIAWLGQASLCYAKGIPARFRGGFNLLSEEEQDTANKSALKFLNKWLVNHGQQPLTMEQAQSKTEANLY

Radius of gyration: 14.51 Å; chains: 1; bounding box: 32×35×42 Å

pLDDT: mean 94.56, std 11.69, range [35.72, 98.75]

Secondary structure (DSSP, 8-state):
-PPP---GGG-TTTTTTTT-SS-SSTT--HHHHHHHHHHHHH-HHHHHHHHHHHHHH-HHHHHHHHT-TTS-HHHHHHHHHHHHHH---GGGGGGGGGS-HHHHHHHHHHHHHHHHHHHHHTTPPP--HHHHHHHHHTT--